Protein AF-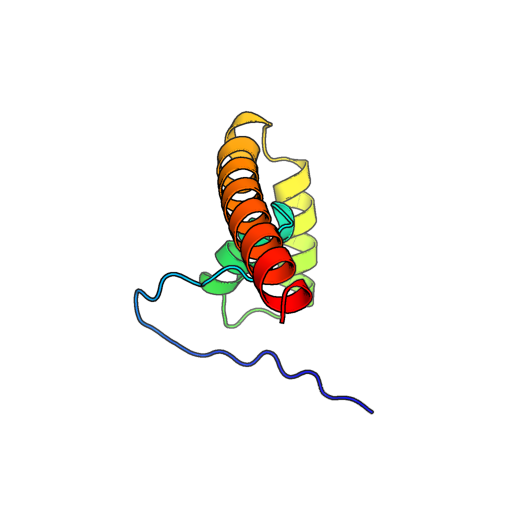A0A0L7RD33-F1 (afdb_monomer_lite)

Foldseek 3Di:
DDDPDPDDDDDDPDPPLCLALDLLSVQLVVQCVVPVPDDSVVSSVVSVVVVVVDDPVRSVVSNVVSVVSVVVVVVVVVVVVVD

Organism: NCBI:txid597456

InterPro domains:
  IPR009071 High mobility group box domain [PF00505] (19-81)
  IPR009071 High mobility group box domain [PS50118] (17-81)
  IPR009071 High mobility group box domain [SM00398] (16-82)
  IPR036910 High mobility group box domain superfamily [G3DSA:1.10.30.10] (17-83)
  IPR036910 High mobility group box domain superfamily [SSF47095] (19-76)

Sequence (83 aa):
RAVNGCEQRANGKEIIKYRATNPFIIFFLRLRSKKPKEHVTVIARSAGKLWAQMTPEQRKKYIDLANAERKRREEQKRRRKSR

Secondary structure (DSSP, 8-state):
-----------S----------HHHHHHHHHHHH-TTS-HHHHHHHHHHHHHHS-HHHHHHHHHHHHHHHHHHHHHHHHHHT-

pLDDT: mean 71.59, std 17.91, range [31.42, 91.62]

Structure (mmCIF, N/CA/C/O backbone):
data_AF-A0A0L7RD33-F1
#
_entry.id   AF-A0A0L7RD33-F1
#
loop_
_atom_site.group_PDB
_atom_site.id
_atom_site.type_symbol
_atom_site.label_atom_id
_atom_site.label_alt_id
_atom_site.label_comp_id
_atom_site.label_asym_id
_atom_site.label_entity_id
_atom_site.label_seq_id
_atom_site.pdbx_PDB_ins_code
_atom_site.Cartn_x
_atom_site.Cartn_y
_atom_site.Cartn_z
_atom_site.occupancy
_atom_site.B_iso_or_equiv
_atom_site.auth_seq_id
_atom_site.auth_comp_id
_atom_site.auth_asym_id
_atom_site.auth_atom_id
_atom_site.pdbx_PDB_model_num
ATOM 1 N N . ARG A 1 1 ? 6.381 -28.718 0.058 1.00 32.44 1 ARG A N 1
ATOM 2 C CA . ARG A 1 1 ? 6.822 -27.367 -0.381 1.00 32.44 1 ARG A CA 1
ATOM 3 C C . ARG A 1 1 ? 5.565 -26.535 -0.618 1.00 32.44 1 ARG A C 1
ATOM 5 O O . ARG A 1 1 ? 4.843 -26.828 -1.558 1.00 32.44 1 ARG A O 1
ATOM 12 N N . ALA A 1 2 ? 5.209 -25.628 0.295 1.00 31.42 2 ALA A N 1
ATOM 13 C CA . ALA A 1 2 ? 3.907 -24.956 0.261 1.00 31.42 2 ALA A CA 1
ATOM 14 C C . ALA A 1 2 ? 3.828 -23.972 -0.919 1.00 31.42 2 ALA A C 1
ATOM 16 O O . ALA A 1 2 ? 4.450 -22.910 -0.898 1.00 31.42 2 ALA A O 1
ATOM 17 N N . VAL A 1 3 ? 3.075 -24.346 -1.953 1.00 36.38 3 VAL A N 1
ATOM 18 C CA . VAL A 1 3 ? 2.716 -23.473 -3.071 1.00 36.38 3 VAL A CA 1
ATOM 19 C C . VAL A 1 3 ? 1.610 -22.526 -2.602 1.00 36.38 3 VAL A C 1
ATOM 21 O O . VAL A 1 3 ? 0.430 -22.844 -2.645 1.00 36.38 3 VAL A O 1
ATOM 24 N N . ASN A 1 4 ? 1.978 -21.351 -2.088 1.00 35.22 4 ASN A N 1
ATOM 25 C CA . ASN A 1 4 ? 0.999 -20.293 -1.836 1.00 35.22 4 ASN A CA 1
ATOM 26 C C . ASN A 1 4 ? 0.698 -19.574 -3.155 1.00 35.22 4 ASN A C 1
ATOM 28 O O . ASN A 1 4 ? 1.256 -18.519 -3.458 1.00 35.22 4 ASN A O 1
ATOM 32 N N . GLY A 1 5 ? -0.171 -20.192 -3.956 1.00 37.91 5 GLY A N 1
ATOM 33 C CA . GLY A 1 5 ? -0.797 -19.553 -5.102 1.00 37.91 5 GLY A CA 1
ATOM 34 C C . GLY A 1 5 ? -1.637 -18.367 -4.634 1.00 37.91 5 GLY A C 1
ATOM 35 O O . GLY A 1 5 ? -2.595 -18.526 -3.885 1.00 37.91 5 GLY A O 1
ATOM 36 N N . CYS A 1 6 ? -1.283 -17.163 -5.076 1.00 36.31 6 CYS A N 1
ATOM 37 C CA . CYS A 1 6 ? -2.181 -16.011 -5.035 1.00 36.31 6 CYS A CA 1
ATOM 38 C C . CYS A 1 6 ? -2.630 -15.713 -6.468 1.00 36.31 6 CYS A C 1
ATOM 40 O O . CYS A 1 6 ? -2.315 -14.669 -7.046 1.00 36.31 6 CYS A O 1
ATOM 42 N N . GLU A 1 7 ? -3.327 -16.674 -7.072 1.00 39.25 7 GLU A N 1
ATOM 43 C CA . GLU A 1 7 ? -4.068 -16.449 -8.305 1.00 39.25 7 GLU A CA 1
ATOM 44 C C . GLU A 1 7 ? -5.442 -15.898 -7.921 1.00 39.25 7 GLU A C 1
ATOM 46 O O . GLU A 1 7 ? -6.249 -16.577 -7.296 1.00 39.25 7 GLU A O 1
ATOM 51 N N . GLN A 1 8 ? -5.686 -14.626 -8.227 1.00 39.06 8 GLN A N 1
ATOM 52 C CA . GLN A 1 8 ? -7.018 -14.034 -8.140 1.00 39.06 8 GLN A CA 1
ATOM 53 C C . GLN A 1 8 ? -7.235 -13.232 -9.414 1.00 39.06 8 GLN A C 1
ATOM 55 O O . GLN A 1 8 ? -6.808 -12.084 -9.541 1.00 39.06 8 GLN A O 1
ATOM 60 N N . ARG A 1 9 ? -7.852 -13.907 -10.384 1.00 48.19 9 ARG A N 1
ATOM 61 C CA . ARG A 1 9 ? -8.557 -13.295 -11.504 1.00 48.19 9 ARG A CA 1
ATOM 62 C C . ARG A 1 9 ? -9.904 -12.815 -10.963 1.00 48.19 9 ARG A C 1
ATOM 64 O O . ARG A 1 9 ? -10.635 -13.636 -10.426 1.00 48.19 9 ARG A O 1
ATOM 71 N N . ALA A 1 10 ? -10.234 -11.537 -11.117 1.00 40.03 10 ALA A N 1
ATOM 72 C CA . ALA A 1 10 ? -11.623 -11.077 -11.170 1.00 40.03 10 ALA A CA 1
ATOM 73 C C . ALA A 1 10 ? -11.669 -9.630 -11.673 1.00 40.03 10 ALA A C 1
ATOM 75 O O . ALA A 1 10 ? -11.343 -8.684 -10.959 1.00 40.03 10 ALA A O 1
ATOM 76 N N . ASN A 1 11 ? -12.078 -9.484 -12.934 1.00 46.72 11 ASN A N 1
ATOM 77 C CA . ASN A 1 11 ? -12.798 -8.308 -13.402 1.00 46.72 11 ASN A CA 1
ATOM 78 C C . ASN A 1 11 ? -14.059 -8.144 -12.547 1.00 46.72 11 ASN A C 1
ATOM 80 O O . ASN A 1 11 ? -14.810 -9.101 -12.384 1.00 46.72 11 ASN A O 1
ATOM 84 N N . GLY A 1 12 ? -14.312 -6.941 -12.044 1.00 37.94 12 GLY A N 1
ATOM 85 C CA . GLY A 1 12 ? -15.528 -6.631 -11.298 1.00 37.94 12 GLY A CA 1
ATOM 86 C C . GLY A 1 12 ? -15.209 -5.763 -10.095 1.00 37.94 12 GLY A C 1
ATOM 87 O O . GLY A 1 12 ? -14.216 -5.975 -9.410 1.00 37.94 12 GLY A O 1
ATOM 88 N N . LYS A 1 13 ? -16.023 -4.735 -9.875 1.00 42.16 13 LYS A N 1
ATOM 89 C CA . LYS A 1 13 ? -15.881 -3.706 -8.839 1.00 42.16 13 LYS A CA 1
ATOM 90 C C . LYS A 1 13 ? -16.105 -4.277 -7.429 1.00 42.16 13 LYS A C 1
ATOM 92 O O . LYS A 1 1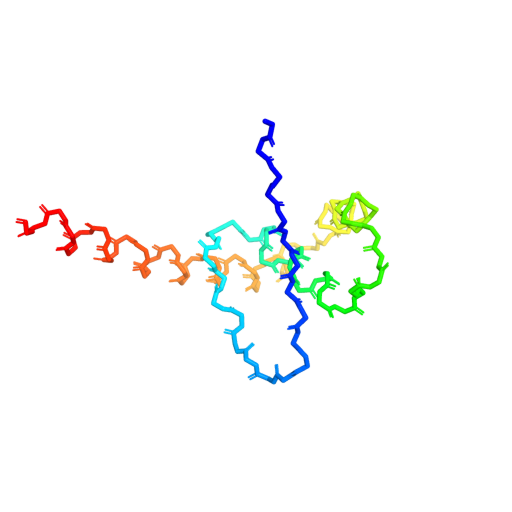3 ? -16.978 -3.810 -6.708 1.00 42.16 13 LYS A O 1
ATOM 97 N N . GLU A 1 14 ? -15.340 -5.281 -7.023 1.00 41.91 14 GLU A N 1
ATOM 98 C CA . GLU A 1 14 ? -15.379 -5.790 -5.662 1.00 41.91 14 GLU A CA 1
ATOM 99 C C . GLU A 1 14 ? -14.364 -5.011 -4.830 1.00 41.91 14 GLU A C 1
ATOM 101 O O . GLU A 1 14 ? -13.177 -4.920 -5.152 1.00 41.91 14 GLU A O 1
ATOM 106 N N . ILE A 1 15 ? -14.857 -4.369 -3.775 1.00 49.84 15 ILE A N 1
ATOM 107 C CA . ILE A 1 15 ? -14.046 -3.698 -2.767 1.00 49.84 15 ILE A CA 1
ATOM 108 C C . ILE A 1 15 ? -13.096 -4.759 -2.214 1.00 49.84 15 ILE A C 1
ATOM 110 O O . ILE A 1 15 ? -13.502 -5.560 -1.374 1.00 49.84 15 ILE A O 1
ATOM 114 N N . ILE A 1 16 ? -11.853 -4.795 -2.714 1.00 54.22 16 ILE A N 1
ATOM 115 C CA . ILE A 1 16 ? -10.793 -5.670 -2.211 1.00 54.22 16 ILE A CA 1
ATOM 116 C C . ILE A 1 16 ? -10.769 -5.449 -0.701 1.00 54.22 16 ILE A C 1
ATOM 118 O O . ILE A 1 16 ? -10.338 -4.395 -0.234 1.00 54.22 16 ILE A O 1
ATOM 122 N N . LYS A 1 17 ? -11.306 -6.402 0.070 1.00 52.97 17 LYS A N 1
ATOM 123 C CA . LYS A 1 17 ? -11.264 -6.363 1.531 1.00 52.97 17 LYS A CA 1
ATOM 124 C C . LYS A 1 17 ? -9.804 -6.568 1.891 1.00 52.97 17 LYS A C 1
ATOM 126 O O . LYS A 1 17 ? -9.345 -7.705 2.003 1.00 52.97 17 LYS A O 1
ATOM 131 N N . TYR A 1 18 ? -9.057 -5.469 1.968 1.00 59.38 18 TYR A N 1
ATOM 132 C CA . TYR A 1 18 ? -7.638 -5.466 2.276 1.00 59.38 18 TYR A CA 1
ATOM 133 C C . TYR A 1 18 ? -7.466 -6.100 3.652 1.00 59.38 18 TYR A C 1
ATOM 135 O O . TYR A 1 18 ? -7.544 -5.431 4.661 1.00 59.38 18 TYR A O 1
ATOM 143 N N . ARG A 1 19 ? -7.235 -7.415 3.721 1.00 57.41 19 ARG A N 1
ATOM 144 C CA . ARG A 1 19 ? -6.978 -8.122 4.987 1.00 57.41 19 ARG A CA 1
ATOM 145 C C . ARG A 1 19 ? -5.692 -7.653 5.670 1.00 57.41 19 ARG A C 1
ATOM 147 O O . ARG A 1 19 ? -5.421 -8.101 6.788 1.00 57.41 19 ARG A O 1
ATOM 154 N N . ALA A 1 20 ? -4.892 -6.851 4.972 1.00 61.28 20 ALA A N 1
ATOM 155 C CA . ALA A 1 20 ? -3.620 -6.327 5.408 1.00 61.28 20 ALA A CA 1
ATOM 156 C C . ALA A 1 20 ? -3.790 -4.924 5.987 1.00 61.28 20 ALA A C 1
ATOM 158 O O . ALA A 1 20 ? -4.262 -4.005 5.329 1.00 61.28 20 ALA A O 1
ATOM 159 N N . THR A 1 21 ? -3.318 -4.777 7.213 1.00 64.88 21 THR A N 1
ATOM 160 C CA . THR A 1 21 ? -3.315 -3.526 7.968 1.00 64.88 21 THR A CA 1
ATOM 161 C C . THR A 1 21 ? -2.153 -2.606 7.581 1.00 64.88 21 THR A C 1
ATOM 163 O O . THR A 1 21 ? -2.073 -1.480 8.048 1.00 64.88 21 THR A O 1
ATOM 166 N N . ASN A 1 22 ? -1.216 -3.067 6.748 1.00 80.62 22 ASN A N 1
ATOM 167 C CA . ASN A 1 22 ? -0.055 -2.268 6.375 1.00 80.62 22 ASN A CA 1
ATOM 168 C C . ASN A 1 22 ? -0.386 -1.365 5.165 1.00 80.62 22 ASN A C 1
ATOM 170 O O . ASN A 1 22 ? -0.772 -1.898 4.118 1.00 80.62 22 ASN A O 1
ATOM 174 N N . PRO A 1 23 ? -0.193 -0.033 5.261 1.00 84.81 23 PRO A N 1
ATOM 175 C CA . PRO A 1 23 ? -0.511 0.906 4.182 1.00 84.81 23 PRO A CA 1
ATOM 176 C C . PRO A 1 23 ? 0.233 0.606 2.874 1.00 84.81 23 PRO A C 1
ATOM 178 O O . PRO A 1 23 ? -0.336 0.771 1.794 1.00 84.81 23 PRO A O 1
ATOM 181 N N . PHE A 1 24 ? 1.460 0.077 2.952 1.00 83.50 24 PHE A N 1
ATOM 182 C CA . PHE A 1 24 ? 2.219 -0.336 1.772 1.00 83.50 24 PHE A CA 1
ATOM 183 C C . PHE A 1 24 ? 1.572 -1.525 1.056 1.00 83.50 24 PHE A C 1
ATOM 185 O O . PHE A 1 24 ? 1.512 -1.551 -0.170 1.00 83.50 24 PHE A O 1
ATOM 192 N N . ILE A 1 25 ? 1.042 -2.500 1.800 1.00 84.81 25 ILE A N 1
ATOM 193 C CA . ILE A 1 25 ? 0.395 -3.674 1.200 1.00 84.81 25 ILE A CA 1
ATOM 194 C C . ILE A 1 25 ? -0.900 -3.269 0.489 1.00 84.81 25 ILE A C 1
ATOM 196 O O . ILE A 1 25 ? -1.182 -3.775 -0.596 1.00 84.81 25 ILE A O 1
ATOM 200 N N . ILE A 1 26 ? -1.654 -2.311 1.039 1.00 84.62 26 ILE A N 1
ATOM 201 C CA . ILE A 1 26 ? -2.841 -1.743 0.378 1.00 84.62 26 ILE A CA 1
ATOM 202 C C . ILE A 1 26 ? -2.447 -1.093 -0.956 1.00 84.62 26 ILE A C 1
ATOM 204 O O . ILE A 1 26 ? -3.058 -1.376 -1.990 1.00 84.62 26 ILE A O 1
ATOM 208 N N . PHE A 1 27 ? -1.393 -0.272 -0.955 1.00 85.25 27 PHE A N 1
ATOM 209 C CA . PHE A 1 27 ? -0.856 0.349 -2.168 1.00 85.25 27 PHE A CA 1
ATOM 210 C C . PHE A 1 27 ? -0.369 -0.686 -3.192 1.00 85.25 27 PHE A C 1
ATOM 212 O O . PHE A 1 27 ? -0.723 -0.620 -4.370 1.00 85.25 27 PHE A O 1
ATOM 219 N N . PHE A 1 28 ? 0.392 -1.681 -2.742 1.00 84.38 28 PHE A N 1
ATOM 220 C CA . PHE A 1 28 ? 0.929 -2.740 -3.586 1.00 84.38 28 PHE A CA 1
ATOM 221 C C . PHE A 1 28 ? -0.177 -3.548 -4.277 1.00 84.38 28 PHE A C 1
ATOM 223 O O . PHE A 1 28 ? -0.123 -3.773 -5.486 1.00 84.38 28 PHE A O 1
ATOM 230 N N . LEU A 1 29 ? -1.218 -3.937 -3.537 1.00 82.69 29 LEU A N 1
ATOM 231 C CA . LEU A 1 29 ? -2.359 -4.674 -4.083 1.00 82.69 29 LEU A CA 1
ATOM 232 C C . LEU A 1 29 ? -3.141 -3.841 -5.110 1.00 82.69 29 LEU A C 1
ATOM 234 O O . LEU A 1 29 ? -3.566 -4.366 -6.144 1.00 82.69 29 LEU A O 1
ATOM 238 N N . ARG A 1 30 ? -3.267 -2.529 -4.877 1.00 82.62 30 ARG A N 1
ATOM 239 C CA . ARG A 1 30 ? -3.853 -1.586 -5.842 1.00 82.62 30 ARG A CA 1
ATOM 240 C C . ARG A 1 30 ? -3.032 -1.527 -7.133 1.00 82.62 30 ARG A C 1
ATOM 242 O O . ARG A 1 30 ? -3.605 -1.532 -8.221 1.00 82.62 30 ARG A O 1
ATOM 249 N N . LEU A 1 31 ? -1.705 -1.479 -7.015 1.00 83.06 31 LEU A N 1
ATOM 250 C CA . LEU A 1 31 ? -0.794 -1.423 -8.157 1.00 83.06 31 LEU A CA 1
ATOM 251 C C . LEU A 1 31 ? -0.812 -2.733 -8.955 1.00 83.06 31 LEU A C 1
ATOM 253 O O . LEU A 1 31 ? -0.914 -2.700 -10.180 1.00 83.06 31 LEU A O 1
ATOM 257 N N . ARG A 1 32 ? -0.808 -3.880 -8.265 1.00 80.75 32 ARG A N 1
ATOM 258 C CA . ARG A 1 32 ? -0.936 -5.204 -8.886 1.00 80.75 32 ARG A CA 1
ATOM 259 C C . ARG A 1 32 ? -2.243 -5.353 -9.659 1.00 80.75 32 ARG A C 1
ATOM 261 O O . ARG A 1 32 ? -2.230 -5.881 -10.764 1.00 80.75 32 ARG A O 1
ATOM 268 N N . SER A 1 33 ? -3.350 -4.849 -9.116 1.00 75.69 33 SER A N 1
ATOM 269 C CA . SER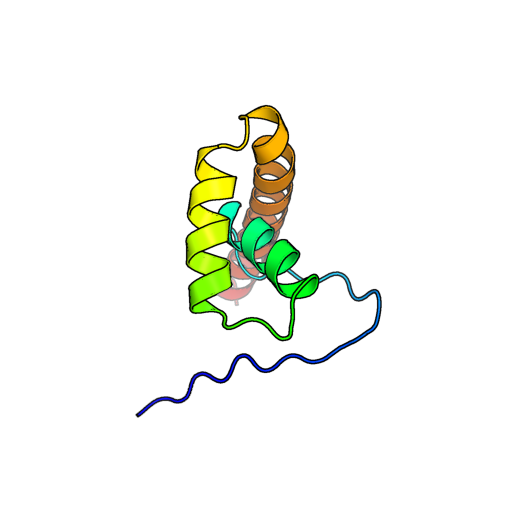 A 1 33 ? -4.662 -4.929 -9.778 1.00 75.69 33 SER A CA 1
ATOM 270 C C . SER A 1 33 ? -4.680 -4.228 -11.141 1.00 75.69 33 SER A C 1
ATOM 272 O O . SER A 1 33 ? -5.429 -4.624 -12.026 1.00 75.69 33 SER A O 1
ATOM 274 N N . LYS A 1 34 ? -3.830 -3.213 -11.342 1.00 78.44 34 LYS A N 1
ATOM 275 C CA . LYS A 1 34 ? -3.686 -2.521 -12.632 1.00 78.44 34 LYS A CA 1
ATOM 276 C C . LYS A 1 34 ? -2.797 -3.266 -13.633 1.00 78.44 34 LYS A C 1
ATOM 278 O O . LYS A 1 34 ? -2.911 -3.021 -14.828 1.00 78.44 34 LYS A O 1
ATOM 283 N N . LYS A 1 35 ? -1.904 -4.145 -13.166 1.00 73.50 35 LYS A N 1
ATOM 284 C CA . LYS A 1 35 ? -0.977 -4.924 -14.002 1.00 73.50 35 LYS A CA 1
ATOM 285 C C . LYS A 1 35 ? -0.997 -6.404 -13.604 1.00 73.50 35 LYS A C 1
ATOM 287 O O . LYS A 1 35 ? -0.008 -6.908 -13.079 1.00 73.50 35 LYS A O 1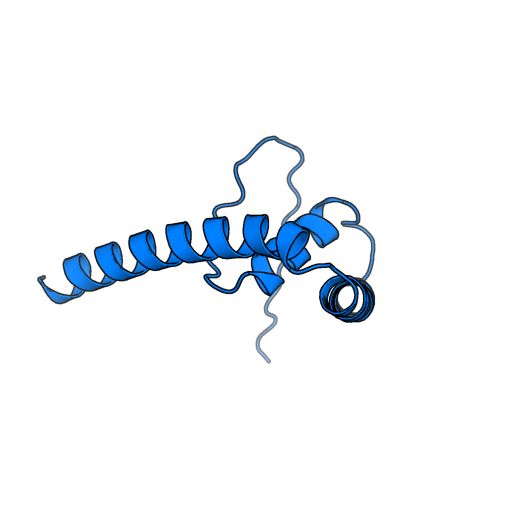
ATOM 292 N N . PRO A 1 36 ? -2.103 -7.124 -13.859 1.00 74.06 36 PRO A N 1
ATOM 293 C CA . PRO A 1 36 ? -2.237 -8.515 -13.429 1.00 74.06 36 PRO A CA 1
ATOM 294 C C . PRO A 1 36 ? -1.312 -9.485 -14.183 1.00 74.06 36 PRO A C 1
ATOM 296 O O . PRO A 1 36 ? -1.076 -10.584 -13.695 1.00 74.06 36 PRO A O 1
ATOM 299 N N . LYS A 1 37 ? -0.796 -9.091 -15.357 1.00 76.12 37 LYS A N 1
ATOM 300 C CA . LYS A 1 37 ? 0.089 -9.915 -16.200 1.00 76.12 37 LYS A CA 1
ATOM 301 C C . LYS A 1 37 ? 1.566 -9.853 -15.795 1.00 76.12 37 LYS A C 1
ATOM 303 O O . LYS A 1 37 ? 2.343 -10.695 -16.223 1.00 76.12 37 LYS A O 1
ATOM 308 N N . GLU A 1 38 ? 1.955 -8.856 -15.003 1.00 78.12 38 GLU A N 1
ATOM 309 C CA . GLU A 1 38 ? 3.352 -8.638 -14.630 1.00 78.12 38 GLU A CA 1
ATOM 310 C C . GLU A 1 38 ? 3.724 -9.490 -13.410 1.00 78.12 38 GLU A C 1
ATOM 312 O O . GLU A 1 38 ? 2.914 -9.687 -12.497 1.00 78.12 38 GLU A O 1
ATOM 317 N N . HIS A 1 39 ? 4.965 -9.980 -13.360 1.00 83.38 39 HIS A N 1
ATOM 318 C CA . HIS A 1 39 ? 5.390 -10.836 -12.261 1.00 83.38 39 HIS A CA 1
ATOM 319 C C . HIS A 1 39 ? 5.392 -10.071 -10.930 1.00 83.38 39 HIS A C 1
ATOM 321 O O . HIS A 1 39 ? 5.890 -8.946 -10.824 1.00 83.38 39 HIS A O 1
ATOM 327 N N . VAL A 1 40 ? 4.873 -10.708 -9.877 1.00 79.62 40 VAL A N 1
ATOM 328 C CA . VAL A 1 40 ? 4.673 -10.090 -8.555 1.00 79.62 40 VAL A CA 1
ATOM 329 C C . VAL A 1 40 ? 5.954 -9.465 -7.991 1.00 79.62 40 VAL A C 1
ATOM 331 O O . VAL A 1 40 ? 5.907 -8.401 -7.379 1.00 79.62 40 VAL A O 1
ATOM 334 N N . THR A 1 41 ? 7.110 -10.082 -8.252 1.00 84.62 41 THR A N 1
ATOM 335 C CA . THR A 1 41 ? 8.427 -9.599 -7.810 1.00 84.62 41 THR A CA 1
ATOM 336 C C . THR A 1 41 ? 8.840 -8.303 -8.505 1.00 84.62 41 THR A C 1
ATOM 338 O O . THR A 1 41 ? 9.417 -7.424 -7.865 1.00 84.62 41 THR A O 1
ATOM 341 N N . VAL A 1 42 ? 8.512 -8.153 -9.790 1.00 85.94 42 VAL A N 1
ATOM 342 C CA . VAL A 1 42 ? 8.786 -6.943 -10.576 1.00 85.94 42 VAL A CA 1
ATOM 343 C C . VAL A 1 42 ? 7.898 -5.806 -10.082 1.00 85.94 42 VAL A C 1
ATOM 345 O O . VAL A 1 42 ? 8.391 -4.717 -9.784 1.00 85.94 42 VAL A O 1
ATOM 348 N N . ILE A 1 43 ? 6.605 -6.083 -9.884 1.00 85.75 43 ILE A N 1
ATOM 349 C CA . ILE A 1 43 ? 5.664 -5.111 -9.316 1.00 85.75 43 ILE A CA 1
ATOM 350 C C . ILE A 1 43 ? 6.117 -4.690 -7.917 1.00 85.75 43 ILE A C 1
ATOM 352 O O . ILE A 1 43 ? 6.094 -3.503 -7.619 1.00 85.75 43 ILE A O 1
ATOM 356 N N . ALA A 1 44 ? 6.561 -5.622 -7.069 1.00 85.50 44 ALA A N 1
ATOM 357 C CA . ALA A 1 44 ? 6.980 -5.320 -5.699 1.00 85.50 44 ALA A CA 1
ATOM 358 C C . ALA A 1 44 ? 8.223 -4.424 -5.666 1.00 85.50 44 ALA A C 1
ATOM 360 O O . ALA A 1 44 ? 8.270 -3.462 -4.898 1.00 85.50 44 ALA A O 1
ATOM 361 N N . ARG A 1 45 ? 9.199 -4.690 -6.543 1.00 88.38 45 ARG A N 1
ATOM 362 C CA . ARG A 1 45 ? 10.423 -3.889 -6.659 1.00 88.38 45 ARG A CA 1
ATOM 363 C C . ARG A 1 45 ? 10.105 -2.452 -7.085 1.00 88.38 45 ARG A C 1
ATOM 365 O O . ARG A 1 45 ? 10.592 -1.506 -6.469 1.00 88.38 45 ARG A O 1
ATOM 372 N N . SER A 1 46 ? 9.243 -2.286 -8.087 1.00 88.31 46 SER A N 1
ATOM 373 C CA . SER A 1 46 ? 8.788 -0.967 -8.548 1.00 88.31 46 SER A CA 1
ATOM 374 C C . SER A 1 46 ? 7.893 -0.272 -7.520 1.00 88.31 46 SER A C 1
ATOM 376 O O . SER A 1 46 ? 8.042 0.924 -7.282 1.00 88.31 46 SER A O 1
ATOM 378 N N . ALA A 1 47 ? 7.009 -1.017 -6.855 1.00 87.94 47 ALA A N 1
ATOM 379 C CA . ALA A 1 47 ? 6.134 -0.504 -5.807 1.00 87.94 47 ALA A CA 1
ATOM 380 C C . ALA A 1 47 ? 6.928 0.030 -4.617 1.00 87.94 47 ALA A C 1
ATOM 382 O O . ALA A 1 47 ? 6.581 1.085 -4.105 1.00 87.94 47 ALA A O 1
ATOM 383 N N . GLY A 1 48 ? 7.990 -0.660 -4.190 1.00 88.56 48 GLY A N 1
ATOM 384 C CA . GLY A 1 48 ? 8.855 -0.196 -3.105 1.00 88.56 48 GLY A CA 1
ATOM 385 C C . GLY A 1 48 ? 9.511 1.146 -3.429 1.00 88.56 48 GLY A C 1
ATOM 386 O O . GLY A 1 48 ? 9.459 2.066 -2.616 1.00 88.56 48 GLY A O 1
ATOM 387 N N . LYS A 1 49 ? 10.042 1.294 -4.651 1.00 91.56 49 LYS A N 1
ATOM 388 C CA . LYS A 1 49 ? 10.628 2.561 -5.122 1.00 91.56 49 LYS A CA 1
ATOM 389 C C . LYS A 1 49 ? 9.591 3.682 -5.190 1.00 91.56 49 LYS A C 1
ATOM 391 O O . LYS A 1 49 ? 9.826 4.759 -4.656 1.00 91.56 49 LYS A O 1
ATOM 396 N N . LEU A 1 50 ? 8.430 3.414 -5.790 1.00 90.06 50 LEU A N 1
ATOM 397 C CA . LEU A 1 50 ? 7.336 4.385 -5.880 1.00 90.06 50 LEU A CA 1
ATOM 398 C C . LEU A 1 50 ? 6.829 4.785 -4.498 1.00 90.06 50 LEU A C 1
ATOM 400 O O . LEU A 1 50 ? 6.634 5.963 -4.233 1.00 90.06 50 LEU A O 1
ATOM 404 N N . TRP A 1 51 ? 6.660 3.817 -3.599 1.00 87.38 51 TRP A N 1
ATOM 405 C CA . TRP A 1 51 ? 6.229 4.080 -2.236 1.00 87.38 51 TRP A CA 1
ATOM 406 C C . TRP A 1 51 ? 7.226 4.971 -1.509 1.00 87.38 51 TRP A C 1
ATOM 408 O O . TRP A 1 51 ? 6.798 5.938 -0.889 1.00 87.38 51 TRP A O 1
ATOM 418 N N . ALA A 1 52 ? 8.531 4.701 -1.634 1.00 88.62 52 ALA A N 1
ATOM 419 C CA . ALA A 1 52 ? 9.595 5.522 -1.056 1.00 88.62 52 ALA A CA 1
ATOM 420 C C . ALA A 1 52 ? 9.610 6.960 -1.608 1.00 88.62 52 ALA A C 1
ATOM 422 O O . ALA A 1 52 ? 9.888 7.885 -0.851 1.00 88.62 52 ALA A O 1
ATOM 423 N N . GLN A 1 53 ? 9.239 7.150 -2.875 1.00 91.25 53 GLN A N 1
ATOM 424 C CA . GLN A 1 53 ? 9.140 8.467 -3.517 1.00 91.25 53 GLN A CA 1
ATOM 425 C C . GLN A 1 53 ? 7.806 9.188 -3.264 1.00 91.25 53 GLN A C 1
ATOM 427 O O . GLN A 1 53 ? 7.734 10.401 -3.432 1.00 91.25 53 GLN A O 1
ATOM 432 N N . MET A 1 54 ? 6.745 8.478 -2.862 1.00 88.81 54 MET A N 1
ATOM 433 C CA . MET A 1 54 ? 5.459 9.108 -2.547 1.00 88.81 54 MET A CA 1
ATOM 434 C C . MET A 1 54 ? 5.582 10.068 -1.366 1.00 88.81 54 MET A C 1
ATOM 436 O O . MET A 1 54 ? 6.192 9.739 -0.343 1.00 88.81 54 MET A O 1
ATOM 440 N N . THR A 1 55 ? 4.904 11.207 -1.479 1.00 91.62 55 THR A N 1
ATOM 441 C CA . THR A 1 55 ? 4.847 12.199 -0.408 1.00 91.62 55 THR A CA 1
ATOM 442 C C . THR A 1 55 ? 3.989 11.709 0.767 1.00 91.62 55 THR A C 1
ATOM 444 O O . THR A 1 55 ? 3.134 10.822 0.607 1.00 91.62 55 THR A O 1
ATOM 447 N N . PRO A 1 56 ? 4.175 12.277 1.971 1.00 86.25 56 PRO A N 1
ATOM 448 C CA . PRO A 1 56 ? 3.362 11.942 3.133 1.00 86.25 56 PRO A CA 1
ATOM 449 C C . PRO A 1 56 ? 1.862 12.137 2.888 1.00 86.25 56 PRO A C 1
ATOM 451 O O . PRO A 1 56 ? 1.072 11.325 3.372 1.00 86.25 56 PRO A O 1
ATOM 454 N N . GLU A 1 57 ? 1.446 13.135 2.098 1.00 86.81 57 GLU A N 1
ATOM 455 C CA . GLU A 1 57 ? 0.024 13.356 1.801 1.00 86.81 57 GLU A CA 1
ATOM 456 C C . GLU A 1 57 ? -0.558 12.228 0.945 1.00 86.81 57 GLU A C 1
ATOM 458 O O . GLU A 1 57 ? -1.660 11.739 1.206 1.00 86.81 57 GLU A O 1
ATOM 463 N N . GLN A 1 58 ? 0.202 11.745 -0.041 1.00 85.56 58 GLN A N 1
ATOM 464 C CA . GLN A 1 58 ? -0.216 10.616 -0.870 1.00 85.56 58 GLN A CA 1
ATOM 465 C C . GLN A 1 58 ? -0.276 9.316 -0.063 1.00 85.56 58 GLN A C 1
ATOM 467 O O . GLN A 1 58 ? -1.204 8.516 -0.227 1.00 85.56 58 GLN A O 1
ATOM 472 N N . ARG A 1 59 ? 0.680 9.120 0.854 1.00 85.31 59 ARG A N 1
ATOM 473 C CA . ARG A 1 59 ? 0.684 7.979 1.777 1.00 85.31 59 ARG A CA 1
ATOM 474 C C . ARG A 1 59 ? -0.458 8.057 2.787 1.00 85.31 59 ARG A C 1
ATOM 476 O O . ARG A 1 59 ? -1.013 7.012 3.123 1.00 85.31 59 ARG A O 1
ATOM 483 N N . LYS A 1 60 ? -0.865 9.258 3.220 1.00 88.31 60 LYS A N 1
ATOM 484 C CA . LYS A 1 60 ? -1.941 9.481 4.204 1.00 88.31 60 LYS A CA 1
ATOM 485 C C . LYS A 1 60 ? -3.238 8.779 3.811 1.00 88.31 60 LYS A C 1
ATOM 487 O O . LYS A 1 60 ? -3.846 8.127 4.652 1.00 88.31 60 LYS A O 1
ATOM 492 N N . LYS A 1 61 ? -3.602 8.806 2.524 1.00 88.06 61 LYS A N 1
ATOM 493 C CA . LYS A 1 61 ? -4.773 8.080 2.003 1.00 88.06 61 LYS A CA 1
ATOM 494 C C . LYS A 1 61 ? -4.717 6.578 2.297 1.00 88.06 61 LYS A C 1
ATOM 496 O O . LYS A 1 61 ? -5.722 5.978 2.656 1.00 88.06 61 LYS A O 1
ATOM 501 N N . TYR A 1 62 ? -3.548 5.963 2.146 1.00 85.19 62 TYR A N 1
ATOM 502 C CA . TYR A 1 62 ? -3.362 4.536 2.411 1.00 85.19 62 TYR A CA 1
ATOM 503 C C . TYR A 1 62 ? -3.193 4.237 3.902 1.00 85.19 62 TYR A C 1
ATOM 505 O O . TYR A 1 62 ? -3.619 3.177 4.350 1.00 85.19 62 TYR A O 1
ATOM 513 N N . ILE A 1 63 ? -2.607 5.162 4.666 1.00 85.75 63 ILE A N 1
ATOM 514 C CA . ILE A 1 63 ? -2.500 5.087 6.131 1.00 85.75 63 ILE A CA 1
ATOM 515 C C . ILE A 1 63 ? -3.889 5.106 6.772 1.00 85.75 63 ILE A C 1
ATOM 517 O O . ILE A 1 63 ? -4.148 4.320 7.678 1.00 85.75 63 ILE A O 1
ATOM 521 N N . ASP A 1 64 ? -4.794 5.951 6.286 1.00 86.06 64 ASP A N 1
ATOM 522 C CA . ASP A 1 64 ? -6.170 6.012 6.777 1.00 86.06 64 ASP A CA 1
ATOM 523 C C . ASP A 1 64 ? -6.929 4.701 6.505 1.00 86.06 64 ASP A C 1
ATOM 525 O O . ASP A 1 64 ? -7.452 4.077 7.430 1.00 86.06 64 ASP A O 1
ATOM 529 N N . LEU A 1 65 ? -6.847 4.190 5.269 1.00 83.19 65 LEU A N 1
ATOM 530 C CA . LEU A 1 65 ? -7.407 2.884 4.895 1.00 83.19 65 LEU A CA 1
ATOM 531 C C . LEU A 1 65 ? -6.840 1.738 5.751 1.00 83.19 65 LEU A C 1
ATOM 533 O O . LEU A 1 65 ? -7.575 0.851 6.185 1.00 83.19 65 LEU A O 1
ATOM 537 N N . ALA A 1 66 ? -5.534 1.768 6.019 1.00 84.00 66 ALA A N 1
ATOM 538 C CA . ALA A 1 66 ? -4.855 0.818 6.892 1.00 84.00 66 ALA A CA 1
ATOM 539 C C . ALA A 1 66 ? -5.349 0.897 8.343 1.00 84.00 66 ALA A C 1
ATOM 541 O O . ALA A 1 66 ? -5.600 -0.135 8.966 1.00 84.00 66 ALA A O 1
ATOM 542 N N . ASN A 1 67 ? -5.525 2.106 8.877 1.00 83.25 67 ASN A N 1
ATOM 543 C CA . ASN A 1 67 ? -6.028 2.326 10.231 1.00 83.25 67 ASN A CA 1
ATOM 544 C C . ASN A 1 67 ? -7.483 1.871 10.389 1.00 83.25 67 ASN A C 1
ATOM 546 O O . ASN A 1 67 ? -7.808 1.218 11.384 1.00 83.25 67 ASN A O 1
ATOM 550 N N . ALA A 1 68 ? -8.338 2.149 9.403 1.00 80.75 68 ALA A N 1
ATOM 551 C CA . ALA A 1 68 ? -9.716 1.666 9.384 1.00 80.75 68 ALA A CA 1
ATOM 552 C C . ALA A 1 68 ? -9.774 0.125 9.404 1.00 80.75 68 ALA A C 1
ATOM 554 O O . ALA A 1 68 ? -10.522 -0.472 10.184 1.00 80.75 68 ALA A O 1
ATOM 555 N N . GLU A 1 69 ? -8.920 -0.536 8.615 1.00 77.94 69 GLU A N 1
ATOM 556 C CA . GLU A 1 69 ? -8.801 -1.997 8.610 1.00 77.94 69 GLU A CA 1
ATOM 557 C C . GLU A 1 69 ?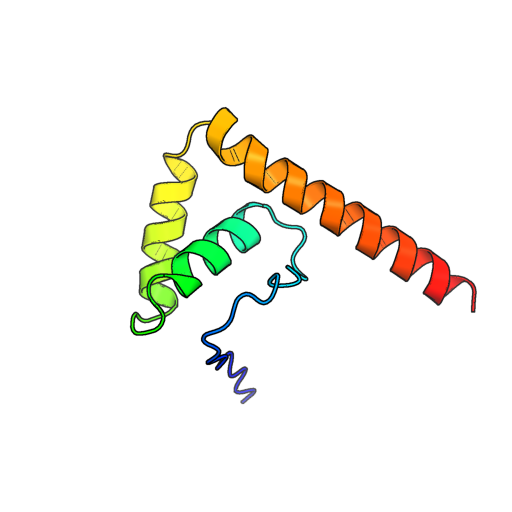 -8.250 -2.549 9.935 1.00 77.94 69 GLU A C 1
ATOM 559 O O . GLU A 1 69 ? -8.743 -3.571 10.429 1.00 77.94 69 GLU A O 1
ATOM 564 N N . ARG A 1 70 ? -7.250 -1.879 10.533 1.00 78.12 70 ARG A N 1
ATOM 565 C CA . ARG A 1 70 ? -6.694 -2.239 11.850 1.00 78.12 70 ARG A CA 1
ATOM 566 C C . ARG A 1 70 ? -7.802 -2.335 12.887 1.00 78.12 70 ARG A C 1
ATOM 568 O O . ARG A 1 70 ? -7.949 -3.367 13.540 1.00 78.12 70 ARG A O 1
ATOM 575 N N . LYS A 1 71 ? -8.609 -1.276 12.974 1.00 78.81 71 LYS A N 1
ATOM 576 C CA . LYS A 1 71 ? -9.690 -1.146 13.950 1.00 78.81 71 LYS A CA 1
ATOM 577 C C . LYS A 1 71 ? -10.716 -2.273 13.796 1.00 78.81 71 LYS A C 1
ATOM 579 O O . LYS A 1 71 ? -11.057 -2.925 14.780 1.00 78.81 71 LYS A O 1
ATOM 584 N N . ARG A 1 72 ? -11.116 -2.602 12.558 1.00 75.69 72 ARG A N 1
ATOM 585 C CA . ARG A 1 72 ? -12.039 -3.724 12.283 1.00 75.69 72 ARG A CA 1
ATOM 586 C C . ARG A 1 72 ? -11.470 -5.078 12.725 1.00 75.69 72 ARG A C 1
ATOM 588 O O . ARG A 1 72 ? -12.193 -5.932 13.239 1.00 75.69 72 ARG A O 1
ATOM 595 N N . ARG A 1 73 ? -10.174 -5.314 12.491 1.00 67.06 73 ARG A N 1
ATOM 596 C CA . ARG A 1 73 ? -9.486 -6.558 12.883 1.00 67.06 73 ARG A CA 1
ATOM 597 C C . ARG A 1 73 ? -9.368 -6.698 14.396 1.00 67.06 73 ARG A C 1
ATOM 599 O O . ARG A 1 73 ? -9.570 -7.799 14.905 1.00 67.06 73 ARG A O 1
ATOM 606 N N . GLU A 1 74 ? -9.027 -5.622 15.093 1.00 75.12 74 GLU A N 1
ATOM 607 C CA . GLU A 1 74 ? -8.931 -5.602 16.555 1.00 75.12 74 GLU A CA 1
ATOM 608 C C . GLU A 1 74 ? -10.284 -5.892 17.205 1.00 75.12 74 GLU A C 1
ATOM 610 O O . GLU A 1 74 ? -10.370 -6.731 18.101 1.00 75.12 74 GLU A O 1
ATOM 615 N N . GLU A 1 75 ? -11.355 -5.302 16.680 1.00 74.06 75 GLU A N 1
ATOM 616 C CA . GLU A 1 75 ? -12.718 -5.555 17.143 1.00 74.06 75 GLU A CA 1
ATOM 617 C C . GLU A 1 75 ? -13.152 -7.015 16.918 1.00 74.06 75 GLU A C 1
ATOM 619 O O . GLU A 1 75 ? -13.677 -7.664 17.828 1.00 74.06 75 GLU A O 1
ATOM 624 N N . GLN A 1 76 ? -12.851 -7.592 15.747 1.00 69.31 76 GLN A N 1
ATOM 625 C CA . GLN A 1 76 ? -13.095 -9.018 15.494 1.00 69.31 76 GLN A CA 1
ATOM 626 C C . GLN A 1 76 ? -12.261 -9.934 16.400 1.00 69.31 76 GLN A C 1
ATOM 628 O O . GLN A 1 76 ? -12.766 -10.962 16.853 1.00 69.31 76 GLN A O 1
ATOM 633 N N . LY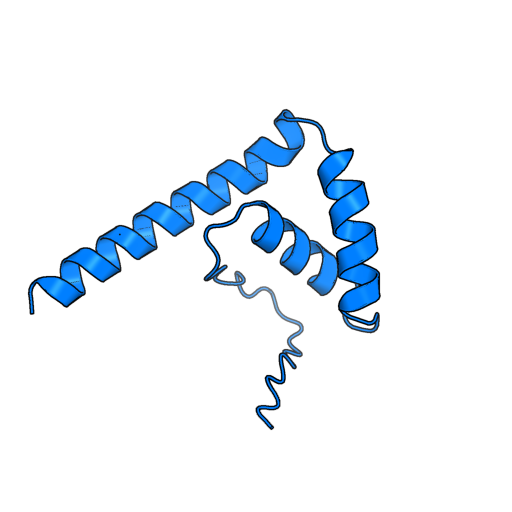S A 1 77 ? -10.996 -9.585 16.675 1.00 69.19 77 LYS A N 1
ATOM 634 C CA . LYS A 1 77 ? -10.150 -10.339 17.612 1.00 69.19 77 LYS A CA 1
ATOM 635 C C . LYS A 1 77 ? -10.713 -10.287 19.032 1.00 69.19 77 LYS A C 1
ATOM 637 O O . LYS A 1 77 ? -10.796 -11.337 19.663 1.00 69.19 77 LYS A O 1
ATOM 642 N N . ARG A 1 78 ? -11.142 -9.112 19.514 1.00 68.12 78 ARG A N 1
ATOM 643 C CA . ARG A 1 78 ? -11.788 -8.969 20.832 1.00 68.12 78 ARG A CA 1
ATOM 644 C C . ARG A 1 78 ? -13.043 -9.827 20.940 1.00 68.12 78 ARG A C 1
ATOM 646 O O . ARG A 1 78 ? -13.184 -10.556 21.913 1.00 68.12 78 ARG A O 1
ATOM 653 N N . ARG A 1 79 ? -13.909 -9.808 19.923 1.00 65.44 79 ARG A N 1
ATOM 654 C CA . ARG A 1 79 ? -15.132 -10.631 19.897 1.00 65.44 79 ARG A CA 1
ATOM 655 C C . ARG A 1 79 ? -14.854 -12.134 19.919 1.00 65.44 79 ARG A C 1
ATOM 657 O O . ARG A 1 79 ? -15.600 -12.871 20.548 1.00 65.44 79 ARG A O 1
ATOM 664 N N . ARG A 1 80 ? -13.790 -12.594 19.253 1.00 61.94 80 ARG A N 1
ATOM 665 C CA . ARG A 1 80 ? -13.410 -14.018 19.223 1.00 61.94 80 ARG A CA 1
ATOM 666 C C . ARG A 1 80 ? -12.733 -14.509 20.497 1.00 61.94 80 ARG A C 1
ATOM 668 O O . ARG A 1 80 ? -12.808 -15.693 20.760 1.00 61.94 80 ARG A O 1
ATOM 675 N N . LYS A 1 81 ? -12.070 -13.628 21.251 1.00 59.78 81 LYS A N 1
ATOM 676 C CA . LYS A 1 81 ? -11.416 -13.975 22.525 1.00 59.78 81 LYS A CA 1
ATOM 677 C C . LYS A 1 81 ? -12.389 -13.979 23.715 1.00 59.78 81 LYS A C 1
ATOM 679 O O . LYS A 1 81 ? -12.018 -14.399 24.799 1.00 59.78 81 LYS A O 1
ATOM 684 N N . SER A 1 82 ? -13.602 -13.464 23.509 1.00 56.38 82 SER A N 1
ATOM 685 C CA . SER A 1 82 ? -14.682 -13.404 24.502 1.00 56.38 82 SER A CA 1
ATOM 686 C C . SER A 1 82 ? -15.694 -14.556 24.371 1.00 56.38 82 SER A C 1
ATOM 688 O O . SER A 1 82 ? -16.679 -14.567 25.104 1.00 56.38 82 SER A O 1
ATOM 690 N N . ARG A 1 83 ? -15.490 -15.468 23.415 1.00 51.25 83 ARG A N 1
ATOM 691 C CA . ARG A 1 83 ? -16.172 -16.763 23.314 1.00 51.25 83 ARG A CA 1
ATOM 692 C C . ARG A 1 83 ? -15.189 -17.841 23.728 1.00 51.25 83 ARG A C 1
ATOM 694 O O . ARG A 1 83 ? -15.664 -18.836 24.302 1.00 51.25 83 ARG A O 1
#

Radius of gyration: 15.03 Å; chains: 1; bounding box: 27×41×41 Å